Protein AF-A0A9E0Q804-F1 (afdb_monomer_lite)

pLDDT: mean 81.83, std 7.7, range [55.62, 91.19]

Secondary structure (DSSP, 8-state):
-HHHHHTS-HHHHHT-HHHHHHHHHTTT-SEEEEE-TTT-----THHHH-TTS-EEE-TTS-EEE-TT-----HHHHH-TT--EEEEETTEESHHHHHHHHHHHHHHHHHHHHHTT-

Sequence (117 aa):
LISMRRGIMAHCTVWCPVGTVVNYLKYISPFRFDVKRSECTSCMKCIPACNYAAMNRDSQGKLVIGNGCTYCGDCLTACPHNALEYRFFGMRGDSIERLWIAVTIILHTLFLAIARV

Radius of gyration: 15.73 Å; chains: 1; bounding box: 39×32×38 Å

Structure (mmCIF, N/CA/C/O backbone):
data_AF-A0A9E0Q804-F1
#
_entry.id   AF-A0A9E0Q804-F1
#
loop_
_atom_site.group_PDB
_atom_site.id
_ato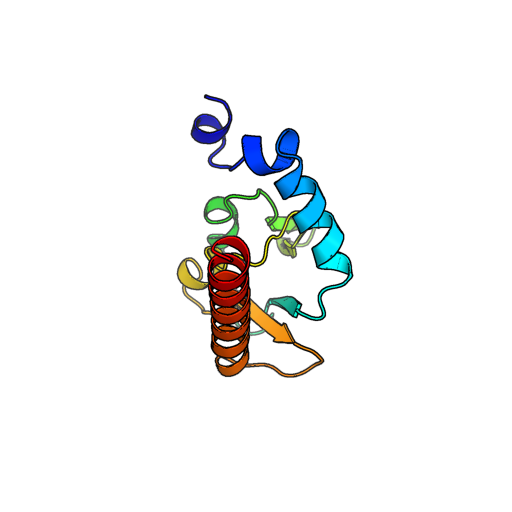m_site.type_symbol
_atom_site.label_atom_id
_atom_site.label_alt_id
_atom_site.label_comp_id
_atom_site.label_asym_id
_atom_site.label_entity_id
_atom_site.label_seq_id
_atom_site.pdbx_PDB_ins_code
_atom_site.Cartn_x
_atom_site.Cartn_y
_atom_site.Cartn_z
_atom_site.occupancy
_atom_site.B_iso_or_equiv
_atom_site.auth_seq_id
_atom_site.auth_comp_id
_atom_site.auth_asym_id
_atom_site.auth_atom_id
_atom_site.pdbx_PDB_model_num
ATOM 1 N N . LEU A 1 1 ? 20.774 2.291 8.953 1.00 63.84 1 LEU A N 1
ATOM 2 C CA . LEU A 1 1 ? 20.334 2.867 10.253 1.00 63.84 1 LEU A CA 1
ATOM 3 C C . LEU A 1 1 ? 18.987 3.602 10.181 1.00 63.84 1 LEU A C 1
ATOM 5 O O . LEU A 1 1 ? 18.138 3.339 11.021 1.00 63.84 1 LEU A O 1
ATOM 9 N N . ILE A 1 2 ? 18.748 4.474 9.191 1.00 73.75 2 ILE A N 1
ATOM 10 C CA . ILE A 1 2 ? 17.485 5.239 9.065 1.00 73.75 2 ILE A CA 1
ATOM 11 C C . ILE A 1 2 ? 16.240 4.364 8.835 1.00 73.75 2 ILE A C 1
ATOM 13 O O . ILE A 1 2 ? 15.200 4.643 9.422 1.00 73.75 2 ILE A O 1
ATOM 17 N N . SER A 1 3 ? 16.355 3.292 8.044 1.00 74.06 3 SER A N 1
ATOM 18 C CA . SER A 1 3 ? 15.235 2.375 7.778 1.00 74.06 3 SER A CA 1
ATOM 19 C C . SER A 1 3 ? 14.744 1.661 9.049 1.00 74.06 3 SER A C 1
ATOM 21 O O . SER A 1 3 ? 13.564 1.741 9.372 1.00 74.06 3 SER A O 1
ATOM 23 N N . MET A 1 4 ? 15.657 1.080 9.839 1.00 67.19 4 MET A N 1
ATOM 24 C CA . MET A 1 4 ? 15.310 0.403 11.099 1.00 67.19 4 MET A CA 1
ATOM 25 C C . MET A 1 4 ? 14.777 1.356 12.177 1.00 67.19 4 MET A C 1
ATOM 27 O O . MET A 1 4 ? 13.848 1.000 12.887 1.00 67.19 4 MET A O 1
ATOM 31 N N . ARG A 1 5 ? 15.308 2.585 12.286 1.00 77.38 5 ARG A N 1
ATOM 32 C CA . ARG A 1 5 ? 14.808 3.563 13.275 1.00 77.38 5 ARG A CA 1
ATOM 33 C C . ARG A 1 5 ? 13.386 4.041 12.997 1.00 77.38 5 ARG A C 1
ATOM 35 O O . ARG A 1 5 ? 12.694 4.415 13.933 1.00 77.38 5 ARG A O 1
ATOM 42 N N . ARG A 1 6 ? 12.986 4.114 11.725 1.00 75.12 6 ARG A N 1
ATOM 43 C CA . ARG A 1 6 ? 11.672 4.636 11.325 1.00 75.12 6 ARG A CA 1
ATOM 44 C C . ARG A 1 6 ? 10.664 3.543 10.968 1.00 75.12 6 ARG A C 1
ATOM 46 O O . ARG A 1 6 ? 9.529 3.887 10.679 1.00 75.12 6 ARG A O 1
ATOM 53 N N . GLY A 1 7 ? 11.064 2.267 10.975 1.00 77.62 7 GLY A N 1
ATOM 54 C CA . GLY A 1 7 ? 10.190 1.149 10.596 1.00 77.62 7 GLY A CA 1
ATOM 55 C 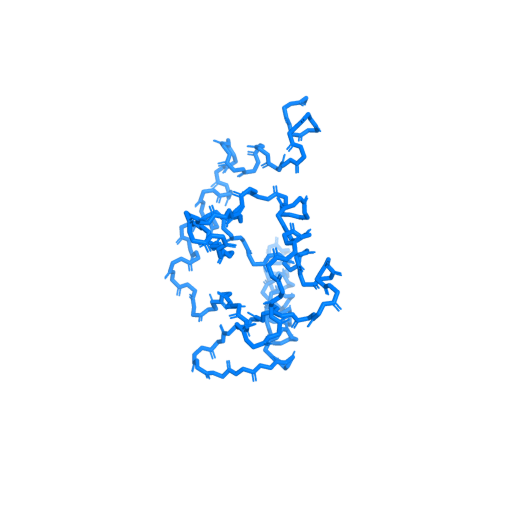C . GLY A 1 7 ? 9.731 1.197 9.136 1.00 77.62 7 GLY A C 1
ATOM 56 O O . GLY A 1 7 ? 8.665 0.691 8.814 1.00 77.62 7 GLY A O 1
ATOM 57 N N . ILE A 1 8 ? 10.502 1.852 8.260 1.00 81.88 8 ILE A N 1
ATOM 58 C CA . ILE A 1 8 ? 10.141 2.061 6.850 1.00 81.88 8 ILE A CA 1
ATOM 59 C C . ILE A 1 8 ? 11.323 1.749 5.939 1.00 81.88 8 ILE A C 1
ATOM 61 O O . ILE A 1 8 ? 12.486 1.938 6.309 1.00 81.88 8 ILE A O 1
ATOM 65 N N . MET A 1 9 ? 11.049 1.346 4.705 1.00 82.75 9 MET A N 1
ATOM 66 C CA . MET A 1 9 ? 12.024 1.074 3.648 1.00 82.75 9 MET A CA 1
ATOM 67 C C . MET A 1 9 ? 12.560 2.375 3.028 1.00 82.75 9 MET A C 1
ATOM 69 O O . MET A 1 9 ? 12.514 2.584 1.818 1.00 82.75 9 MET A O 1
ATOM 73 N N . ALA A 1 10 ? 13.109 3.257 3.869 1.00 80.00 10 ALA A N 1
ATOM 74 C CA . ALA A 1 10 ? 13.576 4.590 3.488 1.00 80.00 10 ALA A CA 1
ATOM 75 C C . ALA A 1 10 ? 14.599 4.583 2.338 1.00 80.00 10 ALA A C 1
ATOM 77 O O . ALA A 1 10 ? 14.616 5.495 1.523 1.00 80.00 10 ALA A O 1
ATOM 78 N N . HIS A 1 11 ? 15.448 3.557 2.244 1.00 81.50 11 HIS A N 1
ATOM 79 C CA . HIS A 1 11 ? 16.407 3.431 1.143 1.00 81.50 11 HIS A CA 1
ATOM 80 C C . HIS A 1 11 ? 15.702 3.214 -0.206 1.00 81.50 11 HIS A C 1
ATOM 82 O O . HIS A 1 11 ? 16.045 3.850 -1.201 1.00 81.50 11 HIS A O 1
ATOM 88 N N . CYS A 1 12 ? 14.674 2.362 -0.220 1.00 74.88 12 CYS A N 1
ATOM 89 C CA . CYS A 1 12 ? 13.872 2.070 -1.403 1.00 74.8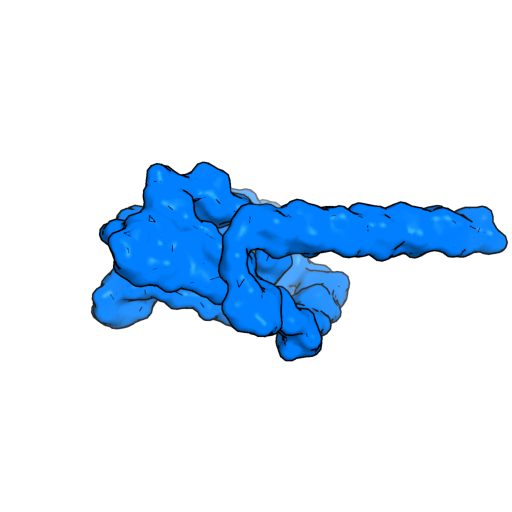8 12 CYS A CA 1
ATOM 90 C C . CYS A 1 12 ? 13.037 3.276 -1.841 1.00 74.88 12 CYS A C 1
ATOM 92 O O . CYS A 1 12 ? 12.837 3.462 -3.033 1.00 74.88 12 CYS A O 1
ATOM 94 N N . THR A 1 13 ? 12.570 4.100 -0.900 1.00 73.94 13 THR A N 1
ATOM 95 C CA . THR A 1 13 ? 11.729 5.265 -1.211 1.00 73.94 13 THR A CA 1
ATOM 96 C C . THR A 1 13 ? 12.514 6.543 -1.505 1.00 73.94 13 THR A C 1
ATOM 98 O O . THR A 1 13 ? 11.983 7.409 -2.187 1.00 73.94 13 THR A O 1
ATOM 101 N N . VAL A 1 14 ? 13.733 6.699 -0.973 1.00 76.94 14 VAL A N 1
ATOM 102 C CA . VAL A 1 14 ? 14.496 7.963 -1.062 1.00 76.94 14 VAL A CA 1
ATOM 103 C C . VAL A 1 14 ? 15.653 7.895 -2.057 1.00 76.94 14 VAL A C 1
ATOM 105 O O . VAL A 1 14 ? 15.930 8.889 -2.716 1.00 76.94 14 VAL A O 1
ATOM 108 N N . TRP A 1 15 ? 16.346 6.758 -2.162 1.00 79.50 15 TRP A N 1
ATOM 109 C CA . TRP A 1 15 ? 17.613 6.683 -2.906 1.00 79.50 15 TRP A CA 1
ATOM 110 C C . TRP A 1 15 ? 17.583 5.698 -4.076 1.00 79.50 15 TRP A C 1
ATOM 112 O O . TRP A 1 15 ? 18.313 5.859 -5.049 1.00 79.50 15 TRP A O 1
ATOM 122 N N . CYS A 1 16 ? 16.757 4.653 -4.001 1.00 79.94 16 CYS A N 1
ATOM 123 C CA . CYS A 1 16 ? 16.770 3.601 -5.006 1.00 79.94 16 CYS A CA 1
ATOM 124 C C . CYS A 1 16 ? 16.120 4.067 -6.326 1.00 79.94 16 CYS A C 1
ATOM 126 O O . CYS A 1 16 ? 14.915 4.332 -6.338 1.00 79.94 16 CYS A O 1
ATOM 128 N N . PRO A 1 17 ? 16.852 4.077 -7.458 1.00 79.25 17 PRO A N 1
ATOM 129 C CA . PRO A 1 17 ? 16.283 4.463 -8.751 1.00 79.25 17 PRO A CA 1
ATOM 130 C C . PRO A 1 17 ? 15.151 3.520 -9.183 1.00 79.25 17 PRO A C 1
ATOM 132 O O . PRO A 1 17 ? 14.157 3.969 -9.749 1.00 79.25 17 PRO A O 1
ATOM 135 N N . VAL A 1 18 ? 15.242 2.230 -8.832 1.00 79.81 18 VAL A N 1
ATOM 136 C CA . VAL A 1 18 ? 14.174 1.244 -9.072 1.00 79.81 18 VAL A CA 1
ATOM 137 C C . VAL A 1 18 ? 12.905 1.603 -8.296 1.00 79.81 18 VAL A C 1
ATOM 139 O O . VAL A 1 18 ? 11.807 1.489 -8.832 1.00 79.81 18 VAL A O 1
ATOM 142 N N . GLY A 1 19 ? 13.032 2.097 -7.061 1.00 72.38 19 GLY A N 1
ATOM 143 C CA . GLY A 1 19 ? 11.889 2.532 -6.257 1.00 72.38 19 GLY A CA 1
ATOM 144 C C . GLY A 1 19 ? 11.141 3.710 -6.882 1.00 72.38 19 GLY A C 1
ATOM 145 O O . GLY A 1 19 ? 9.910 3.704 -6.919 1.00 72.38 19 GLY A O 1
ATOM 146 N N . THR A 1 20 ? 11.871 4.672 -7.450 1.00 76.31 20 THR A N 1
ATOM 147 C CA . THR A 1 20 ? 11.292 5.798 -8.200 1.00 76.31 20 THR A CA 1
ATOM 148 C C . THR A 1 20 ? 10.560 5.321 -9.451 1.00 76.31 20 THR A C 1
ATOM 150 O O . THR A 1 20 ? 9.424 5.733 -9.691 1.00 76.31 20 THR A O 1
ATOM 153 N N . VAL A 1 21 ? 11.169 4.411 -10.218 1.00 80.88 21 VAL A N 1
ATOM 154 C CA . VAL A 1 21 ? 10.555 3.832 -11.423 1.00 80.88 21 VAL A CA 1
ATOM 155 C C . VAL A 1 21 ? 9.266 3.088 -11.076 1.00 80.88 21 VAL A C 1
ATOM 157 O O . VAL A 1 21 ? 8.237 3.335 -11.696 1.00 80.88 21 VAL A O 1
ATOM 160 N N . VAL A 1 22 ? 9.275 2.236 -10.048 1.00 74.31 22 VAL A N 1
ATOM 161 C CA . VAL A 1 22 ? 8.078 1.496 -9.611 1.00 74.31 22 VAL A CA 1
ATOM 162 C C . VAL A 1 22 ? 6.982 2.444 -9.116 1.00 74.31 22 VAL A C 1
ATOM 164 O O . VAL A 1 22 ? 5.813 2.251 -9.448 1.00 74.31 22 VAL A O 1
ATOM 167 N N . ASN A 1 23 ? 7.335 3.497 -8.370 1.00 71.88 23 ASN A N 1
ATOM 168 C CA . ASN A 1 23 ? 6.371 4.501 -7.914 1.00 71.88 23 ASN A CA 1
ATOM 169 C C . ASN A 1 23 ? 5.710 5.229 -9.099 1.00 71.88 23 ASN A C 1
ATOM 171 O O . ASN A 1 23 ? 4.496 5.423 -9.107 1.00 71.88 23 ASN A O 1
ATOM 175 N N . TYR A 1 24 ? 6.490 5.553 -10.132 1.00 77.31 24 TYR A N 1
ATOM 176 C CA . TYR A 1 24 ? 5.989 6.200 -11.341 1.00 77.31 24 TYR A CA 1
ATOM 177 C C . TYR A 1 24 ? 5.119 5.267 -12.201 1.00 77.31 24 TYR A C 1
ATOM 179 O O . TYR A 1 24 ? 3.995 5.619 -12.563 1.00 77.31 24 TYR A O 1
ATOM 187 N N . LEU A 1 25 ? 5.581 4.041 -12.468 1.00 76.69 25 LEU A N 1
ATOM 188 C CA . LEU A 1 25 ? 4.838 3.044 -13.253 1.00 76.69 25 LEU A CA 1
ATOM 189 C C . LEU A 1 25 ? 3.500 2.662 -12.606 1.00 76.69 25 LEU A C 1
ATOM 191 O O . LEU A 1 25 ? 2.562 2.265 -13.298 1.00 76.69 25 LEU A O 1
ATOM 195 N N . LYS A 1 26 ? 3.358 2.847 -11.290 1.00 69.44 26 LYS A N 1
ATOM 196 C CA . LYS A 1 26 ? 2.096 2.623 -10.579 1.00 69.44 26 LYS A CA 1
ATOM 197 C C . LYS A 1 26 ? 0.945 3.488 -11.102 1.00 69.44 26 LYS A C 1
ATOM 199 O O . LYS A 1 26 ? -0.199 3.052 -11.020 1.00 69.44 26 LYS A O 1
ATOM 204 N N . TYR A 1 27 ? 1.213 4.699 -11.601 1.00 70.69 27 TYR A N 1
ATOM 205 C CA . TYR A 1 27 ? 0.156 5.578 -12.117 1.00 70.69 27 TYR A CA 1
ATOM 206 C C . TYR A 1 27 ? -0.450 5.041 -13.416 1.00 70.69 27 TYR A C 1
ATOM 208 O O . TYR A 1 27 ? -1.602 5.342 -13.721 1.00 70.69 27 TYR A O 1
ATOM 216 N N . ILE A 1 28 ? 0.311 4.214 -14.134 1.00 78.75 28 ILE A N 1
ATOM 217 C CA . ILE A 1 28 ? -0.104 3.517 -15.352 1.00 78.75 28 ILE A CA 1
ATOM 218 C C . ILE A 1 28 ? -0.831 2.208 -14.997 1.00 78.75 28 ILE A C 1
ATOM 220 O O . ILE A 1 28 ? -1.632 1.705 -15.782 1.00 78.75 28 ILE A O 1
ATOM 224 N N . SER A 1 29 ? -0.595 1.661 -13.798 1.00 70.62 29 SER A N 1
ATOM 225 C CA . SER A 1 29 ? -1.215 0.410 -13.371 1.00 70.62 29 SER A CA 1
ATOM 226 C C . SER A 1 29 ? -2.730 0.567 -13.145 1.00 70.62 29 SER A C 1
ATOM 228 O O . SER A 1 29 ? -3.164 1.443 -12.388 1.00 70.62 29 SER A O 1
ATOM 230 N N . PRO A 1 30 ? -3.558 -0.314 -13.736 1.00 72.94 30 PRO A N 1
ATOM 231 C CA . PRO A 1 30 ? -5.004 -0.363 -13.499 1.00 72.94 30 PRO A CA 1
ATOM 232 C C . PRO A 1 30 ? -5.377 -0.915 -12.111 1.00 72.94 30 PRO A C 1
ATOM 234 O O . PRO A 1 30 ? -6.548 -0.867 -11.727 1.00 72.94 30 PRO A O 1
ATOM 237 N N . PHE A 1 31 ? -4.406 -1.444 -11.359 1.00 76.19 31 PHE A N 1
ATOM 238 C CA . PHE A 1 31 ? -4.610 -1.935 -10.001 1.00 76.19 31 PHE A CA 1
ATOM 239 C C . PHE A 1 31 ? -4.638 -0.765 -9.014 1.00 76.19 31 PHE A C 1
ATOM 241 O O . PHE A 1 31 ? -3.729 0.065 -8.961 1.00 76.19 31 PHE A O 1
ATOM 248 N N . ARG A 1 32 ? -5.711 -0.697 -8.228 1.00 80.38 32 ARG A N 1
ATOM 249 C CA . ARG A 1 32 ? -5.942 0.305 -7.187 1.00 80.38 32 ARG A CA 1
ATOM 250 C C . ARG A 1 32 ? -6.144 -0.393 -5.851 1.00 80.38 32 ARG A C 1
ATOM 252 O O . ARG A 1 32 ? -6.652 -1.507 -5.792 1.00 80.38 32 ARG A O 1
ATOM 259 N N . PHE A 1 33 ? -5.753 0.283 -4.781 1.00 85.88 33 PHE A N 1
ATOM 260 C CA . PHE A 1 33 ? -6.003 -0.169 -3.417 1.00 85.88 33 PHE A CA 1
ATOM 261 C C . PHE A 1 33 ? -7.190 0.610 -2.867 1.00 85.88 33 PHE A C 1
ATOM 263 O O . PHE A 1 33 ? -7.209 1.837 -2.989 1.00 85.88 33 PHE A O 1
ATOM 270 N N . ASP A 1 34 ? -8.171 -0.082 -2.299 1.00 86.19 34 ASP A N 1
ATOM 271 C CA . ASP A 1 34 ? -9.378 0.544 -1.768 1.00 86.19 34 ASP A CA 1
ATOM 272 C C . ASP A 1 34 ? -9.686 0.072 -0.343 1.00 86.19 34 ASP A C 1
ATOM 274 O O . ASP A 1 34 ? -9.264 -1.001 0.092 1.00 86.19 34 ASP A O 1
ATOM 278 N N . VAL A 1 35 ? -10.411 0.912 0.396 1.00 88.81 35 VAL A N 1
ATOM 279 C CA . VAL A 1 35 ? -10.812 0.655 1.782 1.00 88.81 35 VAL A CA 1
ATOM 280 C C . VAL A 1 35 ? -12.326 0.497 1.833 1.00 88.81 35 VAL A C 1
ATOM 282 O O . VAL A 1 35 ? -13.077 1.449 1.589 1.00 88.81 35 VAL A O 1
ATOM 285 N N . LYS A 1 36 ? -12.797 -0.686 2.226 1.00 88.44 36 LYS A N 1
ATOM 286 C CA . LYS A 1 36 ? -14.215 -0.948 2.469 1.00 88.44 36 LYS A CA 1
ATOM 287 C C . LYS A 1 36 ? -14.669 -0.211 3.726 1.00 88.44 36 LYS A C 1
ATOM 289 O O . LYS A 1 36 ? -14.451 -0.648 4.855 1.00 88.44 36 LYS A O 1
ATOM 294 N N . ARG A 1 37 ? -15.330 0.933 3.535 1.00 85.44 37 ARG A N 1
ATOM 295 C CA . ARG A 1 37 ? -15.812 1.785 4.639 1.00 85.44 37 ARG A CA 1
ATOM 296 C C . ARG A 1 37 ? -16.833 1.100 5.552 1.00 85.44 37 ARG A C 1
ATOM 298 O O . ARG A 1 37 ? -16.951 1.511 6.696 1.00 85.44 37 ARG A O 1
ATOM 305 N N . SER A 1 38 ? -17.544 0.085 5.064 1.00 86.44 38 SER A N 1
ATOM 306 C CA . SER A 1 38 ? -18.495 -0.712 5.850 1.00 86.44 38 SER A CA 1
ATOM 307 C C . SER A 1 38 ? -17.819 -1.586 6.907 1.00 86.44 38 SER A C 1
ATOM 309 O O . SER A 1 38 ? -18.391 -1.810 7.965 1.00 86.44 38 SER A O 1
ATOM 311 N N . GLU A 1 39 ? -16.608 -2.070 6.627 1.00 87.19 39 GLU A N 1
ATOM 312 C CA . GLU A 1 39 ? -15.875 -3.019 7.479 1.00 87.19 39 GLU A CA 1
ATOM 313 C C . GLU A 1 39 ? -14.745 -2.328 8.268 1.00 87.19 39 GLU A C 1
ATOM 315 O O . GLU A 1 39 ? -14.243 -2.843 9.266 1.00 87.19 39 GLU A O 1
ATOM 320 N N . CYS A 1 40 ? -14.332 -1.130 7.841 1.00 89.00 40 CYS A N 1
ATOM 321 C CA . CYS A 1 40 ? -13.242 -0.389 8.464 1.00 89.00 40 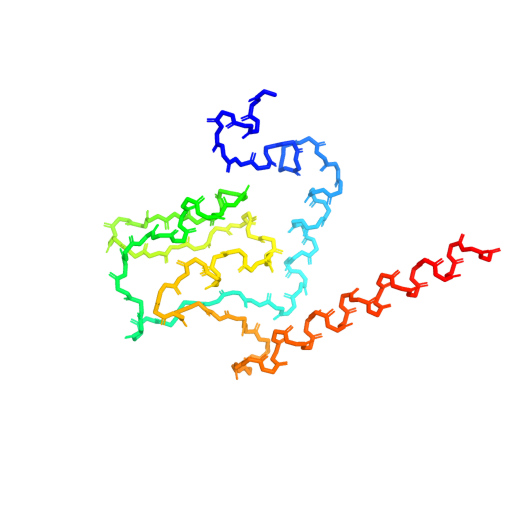CYS A CA 1
ATOM 322 C C . CYS A 1 40 ? -13.682 0.325 9.752 1.00 89.00 40 CYS A C 1
ATOM 324 O O . CYS A 1 40 ? -14.424 1.304 9.724 1.00 89.00 40 CYS A O 1
ATOM 326 N N . THR A 1 41 ? -13.107 -0.085 10.882 1.00 89.25 41 THR A N 1
ATOM 327 C CA . THR A 1 41 ? -13.332 0.519 12.208 1.00 89.25 41 THR A CA 1
ATOM 328 C C . THR A 1 41 ? -12.386 1.682 12.537 1.00 89.25 41 THR A C 1
ATOM 330 O O . THR A 1 41 ? -12.367 2.171 13.662 1.00 89.25 41 THR A O 1
ATOM 333 N N . SER A 1 42 ? -11.561 2.140 11.586 1.00 88.19 42 SER A N 1
ATOM 334 C CA . SER A 1 42 ? -10.549 3.196 11.802 1.00 88.19 42 SER A CA 1
ATOM 335 C C . SER A 1 42 ? -9.567 2.920 12.961 1.00 88.19 42 SER A C 1
ATOM 337 O O . SER A 1 42 ? -9.037 3.850 13.576 1.00 88.19 42 SER A O 1
ATOM 339 N N . CYS A 1 43 ? -9.274 1.640 13.236 1.00 89.38 43 CYS A N 1
ATOM 340 C CA . CYS A 1 43 ? -8.353 1.203 14.295 1.00 89.38 43 CYS A CA 1
ATOM 341 C C . CYS A 1 43 ? -6.863 1.493 14.014 1.00 89.38 43 CYS A C 1
ATOM 343 O O . CYS A 1 43 ? -6.037 1.386 14.913 1.00 89.38 43 CYS A O 1
ATOM 345 N N . MET A 1 44 ? -6.512 1.848 12.771 1.00 90.31 44 MET A N 1
ATOM 346 C CA . MET A 1 44 ? -5.168 2.247 12.317 1.00 90.31 44 MET A CA 1
ATOM 347 C C . MET A 1 44 ? -4.028 1.244 12.517 1.00 90.31 44 MET A C 1
ATOM 349 O O . MET A 1 44 ? -2.866 1.609 12.356 1.00 90.31 44 MET A O 1
ATOM 353 N N . LYS A 1 45 ? -4.328 -0.036 12.756 1.00 90.62 45 LYS A N 1
ATOM 354 C CA . LYS A 1 45 ? -3.308 -1.100 12.795 1.00 90.62 45 LYS A CA 1
ATOM 355 C C . LYS A 1 45 ? -2.545 -1.268 11.473 1.00 90.62 45 LYS A C 1
ATOM 357 O O . LYS A 1 45 ? -1.406 -1.717 11.478 1.00 90.62 45 LYS A O 1
ATOM 362 N N . CYS A 1 46 ? -3.138 -0.862 10.351 1.00 90.75 46 CYS A N 1
ATOM 363 C CA . CYS A 1 46 ? -2.495 -0.900 9.038 1.00 90.75 46 CYS A CA 1
ATOM 364 C C . CYS A 1 46 ? -1.395 0.161 8.844 1.00 90.75 46 CYS A C 1
ATOM 366 O O . CYS A 1 46 ? -0.506 -0.053 8.024 1.00 90.75 46 CYS A O 1
ATOM 368 N N . ILE A 1 47 ? -1.413 1.274 9.593 1.00 90.12 47 ILE A N 1
ATOM 369 C CA . ILE A 1 47 ? -0.403 2.339 9.476 1.00 90.12 47 ILE A CA 1
ATOM 370 C C . ILE A 1 47 ? 0.999 1.826 9.849 1.00 90.12 47 ILE A C 1
ATOM 372 O O . ILE A 1 47 ? 1.887 1.918 9.002 1.00 90.12 47 ILE A O 1
ATOM 376 N N . PRO A 1 48 ? 1.233 1.252 11.049 1.00 89.12 48 PRO A N 1
ATOM 377 C CA . PRO A 1 48 ? 2.557 0.752 11.420 1.00 89.12 48 PRO A CA 1
ATOM 378 C C . PRO A 1 48 ? 2.984 -0.485 10.620 1.00 89.12 48 PRO A C 1
ATOM 380 O O . PRO A 1 48 ? 4.174 -0.751 10.518 1.00 89.12 48 PRO A O 1
ATOM 383 N N . ALA A 1 49 ? 2.040 -1.223 10.027 1.00 89.44 49 ALA A N 1
ATOM 384 C CA . ALA A 1 49 ? 2.351 -2.329 9.120 1.00 89.44 49 ALA A CA 1
ATOM 385 C C . ALA A 1 49 ? 2.859 -1.849 7.746 1.00 89.44 49 ALA A C 1
ATOM 387 O O . ALA A 1 49 ? 3.423 -2.627 6.979 1.00 89.44 49 ALA A O 1
ATOM 388 N N . CYS A 1 50 ? 2.655 -0.574 7.399 1.00 89.56 50 CYS A N 1
ATOM 389 C CA . CYS A 1 50 ? 3.056 -0.043 6.107 1.00 89.56 50 CYS A CA 1
ATOM 390 C C . CYS A 1 50 ? 4.549 0.308 6.084 1.00 89.56 50 CYS A C 1
ATOM 392 O O . CYS A 1 50 ? 4.959 1.415 6.435 1.00 89.56 50 CYS A O 1
ATOM 394 N N . ASN A 1 51 ? 5.346 -0.595 5.518 1.00 87.00 51 ASN A N 1
ATOM 395 C CA . ASN A 1 51 ? 6.784 -0.411 5.312 1.00 87.00 51 ASN A CA 1
ATOM 396 C C . ASN A 1 51 ? 7.159 0.782 4.407 1.00 87.00 51 ASN A C 1
ATOM 398 O O . ASN A 1 51 ? 8.321 1.175 4.349 1.00 87.00 51 ASN A O 1
ATOM 402 N N . TYR A 1 52 ? 6.201 1.379 3.695 1.00 86.19 52 TYR A N 1
ATOM 403 C CA . TYR A 1 52 ? 6.439 2.469 2.739 1.00 86.19 52 TYR A CA 1
ATOM 404 C C . TYR A 1 52 ? 5.916 3.831 3.213 1.00 86.19 52 TYR A C 1
ATOM 406 O O . TYR A 1 52 ? 5.899 4.773 2.423 1.00 86.19 52 TYR A O 1
ATOM 414 N N . ALA A 1 53 ? 5.466 3.948 4.472 1.00 86.12 53 ALA A N 1
ATOM 415 C CA . ALA A 1 53 ? 4.851 5.170 5.015 1.00 86.12 53 ALA A CA 1
ATOM 416 C C . ALA A 1 53 ? 3.732 5.743 4.121 1.00 86.12 53 ALA A C 1
ATOM 418 O O . ALA A 1 53 ? 3.528 6.953 4.031 1.00 86.12 53 ALA A O 1
ATOM 419 N N . ALA A 1 54 ? 3.018 4.866 3.417 1.00 88.12 54 ALA A N 1
ATOM 420 C CA . ALA A 1 54 ? 2.023 5.260 2.433 1.00 88.12 54 ALA A CA 1
ATOM 421 C C . ALA A 1 54 ? 0.632 5.463 3.037 1.00 88.12 54 ALA A C 1
ATOM 423 O O . ALA A 1 54 ? -0.274 5.862 2.318 1.00 88.12 54 ALA A O 1
ATOM 424 N N . MET A 1 55 ? 0.427 5.159 4.316 1.00 89.38 55 MET A N 1
ATOM 425 C CA . MET A 1 55 ? -0.874 5.253 4.974 1.00 89.38 55 MET A CA 1
ATOM 426 C C . MET A 1 55 ? -0.853 6.345 6.029 1.00 89.38 55 MET A C 1
ATOM 428 O O . MET A 1 55 ? 0.043 6.369 6.866 1.00 89.38 55 MET A O 1
ATOM 432 N N . ASN A 1 56 ? -1.857 7.216 6.002 1.00 89.31 56 ASN A N 1
ATOM 433 C CA . ASN A 1 56 ? -2.025 8.294 6.969 1.00 89.31 56 ASN A CA 1
ATOM 434 C C . ASN A 1 56 ? -3.485 8.418 7.407 1.00 89.31 56 ASN A C 1
ATOM 436 O O . ASN A 1 56 ? -4.399 7.884 6.778 1.00 89.31 56 ASN A O 1
ATOM 440 N N . ARG A 1 57 ? -3.693 9.137 8.509 1.00 90.38 57 ARG A N 1
ATOM 441 C CA . ARG A 1 57 ? -5.013 9.519 9.005 1.00 90.38 57 ARG A CA 1
ATOM 442 C C . ARG A 1 57 ? -5.316 10.948 8.549 1.00 90.38 57 ARG A C 1
ATOM 444 O O . ARG A 1 57 ? -4.495 11.835 8.754 1.00 90.38 57 ARG A O 1
ATOM 451 N N . ASP A 1 58 ? -6.482 11.160 7.951 1.00 88.94 58 ASP A N 1
ATOM 452 C CA . ASP A 1 58 ? -6.990 12.501 7.638 1.00 88.94 58 ASP A CA 1
ATOM 453 C C . ASP A 1 58 ? -7.560 13.191 8.893 1.00 88.94 58 ASP A C 1
ATOM 455 O O . ASP A 1 58 ? -7.858 12.544 9.897 1.00 88.94 58 ASP A O 1
ATOM 459 N N . SER A 1 59 ? -7.763 14.503 8.818 1.00 85.62 59 SER A N 1
ATOM 460 C CA . SER A 1 59 ? -8.446 15.363 9.793 1.00 85.62 59 SER A CA 1
ATOM 461 C C . SER A 1 59 ? -9.775 14.796 10.311 1.00 85.62 59 SER A C 1
ATOM 463 O O . SER A 1 59 ? -10.105 14.962 11.481 1.00 85.62 59 SER A O 1
ATOM 465 N N . GLN A 1 60 ? -10.512 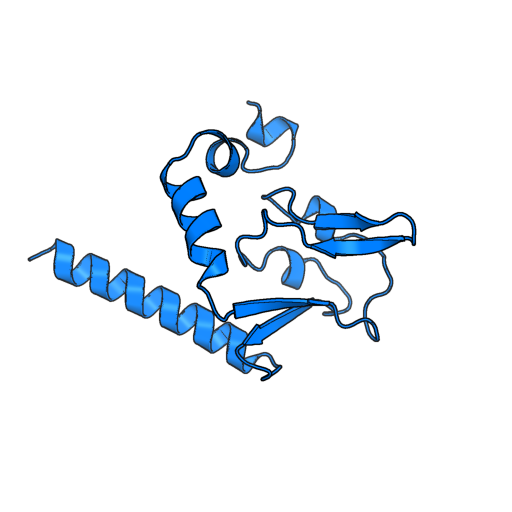14.056 9.476 1.00 83.94 60 GLN A N 1
ATOM 466 C CA . GLN A 1 60 ? -11.768 13.389 9.846 1.00 83.94 60 GLN A CA 1
ATOM 467 C C . GLN A 1 60 ? -11.575 12.014 10.511 1.00 83.94 60 GLN A C 1
ATOM 469 O O . GLN A 1 60 ? -12.531 11.259 10.676 1.00 83.94 60 GLN A O 1
ATOM 474 N N . GLY A 1 61 ? -10.338 11.625 10.818 1.00 82.81 61 GLY A N 1
ATOM 475 C CA . GLY A 1 61 ? -10.015 10.335 11.419 1.00 82.81 61 GLY A CA 1
ATOM 476 C C . GLY A 1 61 ? -10.053 9.143 10.458 1.00 82.81 61 GLY A C 1
ATOM 477 O O . GLY A 1 61 ? -9.839 8.020 10.911 1.00 82.81 61 GLY A O 1
ATOM 478 N N . LYS A 1 62 ? -10.279 9.369 9.159 1.00 85.69 62 LYS A N 1
ATOM 479 C CA . LYS A 1 62 ? -10.354 8.329 8.121 1.00 85.69 62 LYS A CA 1
ATOM 480 C C . LYS A 1 62 ? -8.966 7.906 7.647 1.00 85.69 62 LYS A C 1
ATOM 482 O O . LYS A 1 62 ? -8.041 8.716 7.609 1.00 85.69 62 LYS A O 1
ATOM 487 N N . LEU A 1 63 ? -8.839 6.637 7.262 1.00 89.00 63 LEU A N 1
ATOM 488 C CA . LEU A 1 63 ? -7.629 6.108 6.639 1.00 89.00 63 LEU A CA 1
ATOM 489 C C . LEU A 1 63 ? -7.515 6.639 5.204 1.00 89.00 63 LEU A C 1
ATOM 491 O O . LEU A 1 63 ? -8.446 6.490 4.412 1.00 89.00 63 LEU A O 1
ATOM 495 N N . VAL A 1 64 ? -6.366 7.220 4.876 1.00 88.44 64 VAL A N 1
ATOM 496 C CA . VAL A 1 64 ? -6.023 7.706 3.540 1.00 88.44 64 VAL A CA 1
ATOM 497 C C . VAL A 1 64 ? -4.759 7.007 3.064 1.00 88.44 64 VAL A C 1
ATOM 499 O O . VAL A 1 64 ? -3.775 6.882 3.795 1.00 88.44 64 VAL A O 1
ATOM 502 N N . ILE A 1 65 ? -4.797 6.553 1.814 1.00 87.88 65 ILE A N 1
ATOM 503 C CA . ILE A 1 65 ? -3.670 5.917 1.139 1.00 87.88 65 ILE A CA 1
ATOM 504 C C . ILE A 1 65 ? -3.012 6.973 0.257 1.00 87.88 65 ILE A C 1
ATOM 506 O O . ILE A 1 65 ? -3.620 7.501 -0.671 1.00 87.88 65 ILE A O 1
ATOM 510 N N . GLY A 1 66 ? -1.769 7.297 0.572 1.00 84.19 66 GLY A N 1
ATOM 511 C CA . GLY A 1 66 ? -0.945 8.228 -0.170 1.00 84.19 66 GLY A CA 1
ATOM 512 C C . GLY A 1 66 ? -0.266 7.609 -1.391 1.00 84.19 66 GLY A C 1
ATOM 513 O O . GLY A 1 66 ? -0.280 6.401 -1.661 1.00 84.19 66 GLY A O 1
ATOM 514 N N . ASN A 1 67 ? 0.432 8.477 -2.113 1.00 76.88 67 ASN A N 1
ATOM 515 C CA . ASN A 1 67 ? 1.089 8.149 -3.373 1.00 76.88 67 ASN A CA 1
ATOM 516 C C . ASN A 1 67 ? 2.319 7.234 -3.216 1.00 76.88 67 ASN A C 1
ATOM 518 O O . ASN A 1 67 ? 2.823 6.724 -4.209 1.00 76.88 67 ASN A O 1
ATOM 522 N N . GLY A 1 68 ? 2.757 6.927 -1.995 1.00 78.75 68 GLY A N 1
ATOM 523 C CA . GLY A 1 68 ? 3.846 5.979 -1.725 1.00 78.75 68 GLY A CA 1
ATOM 524 C C . GLY A 1 68 ? 3.455 4.495 -1.755 1.00 78.75 68 GLY A C 1
ATOM 525 O O . GLY A 1 68 ? 4.321 3.647 -1.584 1.00 78.75 68 GLY A O 1
ATOM 526 N N . CYS A 1 69 ? 2.171 4.152 -1.928 1.00 85.56 69 CYS A N 1
ATOM 527 C CA . CYS A 1 69 ? 1.728 2.754 -1.847 1.00 85.56 69 CYS A CA 1
ATOM 528 C C . CYS A 1 69 ? 2.275 1.922 -3.016 1.00 85.56 69 CYS A C 1
ATOM 530 O O . CYS A 1 69 ? 2.039 2.279 -4.172 1.00 85.56 69 CYS A O 1
ATOM 532 N N . THR A 1 70 ? 2.957 0.821 -2.694 1.00 80.75 70 THR A N 1
ATOM 533 C CA . THR A 1 70 ? 3.563 -0.145 -3.628 1.00 80.75 70 THR A CA 1
ATOM 534 C C . THR A 1 70 ? 2.711 -1.394 -3.851 1.00 80.75 70 THR A C 1
ATOM 536 O O . THR A 1 70 ? 3.153 -2.313 -4.530 1.00 80.75 70 THR A O 1
ATOM 539 N N . TYR A 1 71 ? 1.502 -1.449 -3.280 1.00 83.06 71 TYR A N 1
ATOM 540 C CA . TYR A 1 71 ? 0.599 -2.600 -3.378 1.00 83.06 71 TYR A CA 1
ATOM 541 C C . TYR A 1 71 ? 1.177 -3.912 -2.803 1.00 83.06 71 TYR A C 1
ATOM 543 O O . TYR A 1 71 ? 0.743 -4.988 -3.200 1.00 83.06 71 TYR A O 1
ATOM 551 N N . CYS A 1 72 ? 2.108 -3.834 -1.838 1.00 85.19 72 CYS A N 1
ATOM 552 C CA . CYS A 1 72 ? 2.778 -5.004 -1.244 1.00 85.19 72 CYS A CA 1
ATOM 553 C C . CYS A 1 72 ? 1.858 -5.954 -0.458 1.00 85.19 72 CYS A C 1
ATOM 555 O O . CYS A 1 72 ? 2.165 -7.132 -0.353 1.00 85.19 72 CYS A O 1
ATOM 557 N N . GLY A 1 73 ? 0.748 -5.454 0.093 1.00 86.69 73 GLY A N 1
ATOM 558 C CA . GLY A 1 73 ? -0.242 -6.282 0.788 1.00 86.69 73 GLY A CA 1
ATOM 559 C C . GLY A 1 73 ? 0.000 -6.513 2.283 1.00 86.69 73 GLY A C 1
ATOM 560 O O . GLY A 1 73 ? -0.887 -7.037 2.945 1.00 86.69 73 GLY A O 1
ATOM 561 N N . ASP A 1 74 ? 1.101 -6.026 2.869 1.00 88.88 74 ASP A N 1
ATOM 562 C CA . ASP A 1 74 ? 1.395 -6.174 4.317 1.00 88.88 74 ASP A CA 1
ATOM 563 C C . ASP A 1 74 ? 0.261 -5.667 5.230 1.00 88.88 74 ASP A C 1
ATOM 565 O O . ASP A 1 74 ? 0.034 -6.133 6.343 1.00 88.88 74 ASP A O 1
ATOM 569 N N . CYS A 1 75 ? -0.478 -4.672 4.752 1.00 90.06 75 CYS A N 1
ATOM 570 C CA . CYS A 1 75 ? -1.610 -4.095 5.461 1.00 90.06 75 CYS A CA 1
ATOM 571 C C . CYS A 1 75 ? -2.869 -4.978 5.451 1.00 90.06 75 CYS A C 1
ATOM 573 O O . CYS A 1 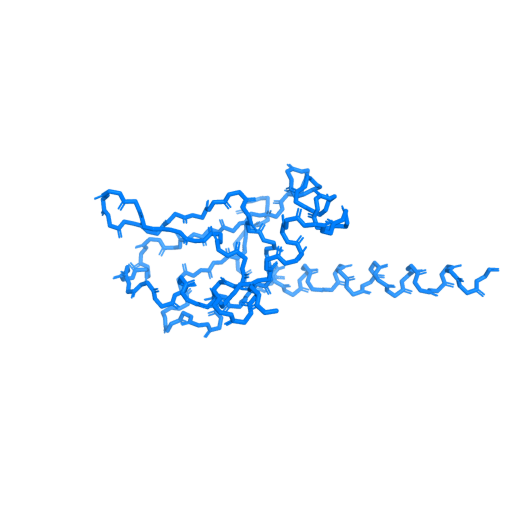75 ? -3.679 -4.841 6.368 1.00 90.06 75 CYS A O 1
ATOM 575 N N . LEU A 1 76 ? -3.035 -5.866 4.460 1.00 88.75 76 LEU A N 1
ATOM 576 C CA . LEU A 1 76 ? -4.159 -6.808 4.377 1.00 88.75 76 LEU A CA 1
ATOM 577 C C . LEU A 1 76 ? -4.079 -7.805 5.527 1.00 88.75 76 LEU A C 1
ATOM 579 O O . LEU A 1 76 ? -5.031 -7.954 6.285 1.00 88.75 76 LEU A O 1
ATOM 583 N N . THR A 1 77 ? -2.900 -8.397 5.720 1.00 87.75 77 THR A N 1
ATOM 584 C CA . THR A 1 77 ? -2.642 -9.367 6.792 1.00 87.75 77 THR A CA 1
ATOM 585 C C . THR A 1 77 ? -2.699 -8.727 8.179 1.00 87.75 77 THR A C 1
ATOM 587 O O . THR A 1 77 ? -3.136 -9.358 9.138 1.00 87.75 77 THR A O 1
ATOM 590 N N . ALA A 1 78 ? -2.318 -7.452 8.298 1.00 90.00 78 ALA A N 1
ATOM 591 C CA . ALA A 1 78 ? -2.406 -6.703 9.550 1.00 90.00 78 ALA A CA 1
ATOM 592 C C . ALA A 1 78 ? -3.837 -6.262 9.920 1.00 90.00 78 ALA A C 1
ATOM 594 O O . ALA A 1 78 ? -4.077 -5.850 11.061 1.00 90.00 78 ALA A O 1
ATOM 595 N N . CYS A 1 79 ? -4.787 -6.282 8.979 1.00 91.19 79 CYS A N 1
ATOM 596 C CA . CYS A 1 79 ? -6.148 -5.814 9.219 1.00 91.19 79 CYS A CA 1
ATOM 597 C C . CYS A 1 79 ? -7.010 -6.920 9.855 1.00 91.19 79 CYS A C 1
ATOM 599 O O . CYS A 1 79 ? -7.350 -7.887 9.179 1.00 91.19 79 CYS A O 1
ATOM 601 N N . PRO A 1 80 ? -7.476 -6.768 11.110 1.00 88.81 80 PRO A N 1
ATOM 602 C CA . PRO A 1 80 ? -8.295 -7.797 11.761 1.00 88.81 80 PRO A CA 1
ATOM 603 C C . PRO A 1 80 ? -9.715 -7.905 11.185 1.00 88.81 80 PRO A C 1
ATOM 605 O O . PRO A 1 80 ? -10.405 -8.883 11.443 1.00 88.81 80 PRO A O 1
ATOM 608 N N . HIS A 1 81 ? -10.165 -6.892 10.441 1.00 89.81 81 HIS A N 1
ATOM 609 C CA . HIS A 1 81 ? -11.512 -6.821 9.865 1.00 89.81 81 HIS A CA 1
ATOM 610 C C . HIS A 1 81 ? -11.530 -7.063 8.355 1.00 89.81 81 HIS A C 1
ATOM 612 O O . HIS A 1 81 ? -12.576 -6.903 7.745 1.00 89.81 81 HIS A O 1
ATOM 618 N N . ASN A 1 82 ? -10.379 -7.376 7.749 1.00 88.44 82 ASN A N 1
ATOM 619 C CA . ASN A 1 82 ? -10.238 -7.580 6.307 1.00 88.44 82 ASN A CA 1
ATOM 620 C C . ASN A 1 82 ? -10.857 -6.457 5.436 1.00 88.44 82 ASN A C 1
ATOM 622 O O . ASN A 1 82 ? -11.392 -6.681 4.353 1.00 88.44 82 ASN A O 1
ATOM 626 N N . ALA A 1 83 ? -10.778 -5.215 5.923 1.00 89.94 83 ALA A N 1
ATOM 627 C CA . ALA A 1 83 ? -11.445 -4.058 5.323 1.00 89.94 83 ALA A CA 1
ATOM 628 C C . ALA A 1 83 ? -10.674 -3.433 4.141 1.00 89.94 83 ALA A C 1
ATOM 630 O O . ALA A 1 83 ? -11.068 -2.381 3.633 1.00 89.94 83 ALA A O 1
ATOM 631 N N . LEU A 1 84 ? -9.547 -4.019 3.741 1.00 89.69 84 LEU A N 1
ATOM 632 C CA . LEU A 1 84 ? -8.679 -3.537 2.667 1.00 89.69 84 LEU A CA 1
ATOM 633 C C . LEU A 1 84 ? -8.804 -4.503 1.487 1.00 89.69 84 LEU A C 1
ATOM 635 O O . LEU A 1 84 ? -8.861 -5.708 1.698 1.00 89.69 84 LEU A O 1
ATOM 639 N N . GLU A 1 85 ? -8.864 -3.989 0.260 1.00 86.81 85 GLU A N 1
ATOM 640 C CA . GLU A 1 85 ? -8.991 -4.832 -0.933 1.00 86.81 85 GLU A CA 1
ATOM 641 C C . GLU A 1 85 ? -8.195 -4.290 -2.125 1.00 86.81 85 GLU A C 1
ATOM 643 O O . GLU A 1 85 ? -8.054 -3.076 -2.321 1.00 86.81 85 GLU A O 1
ATOM 648 N N . TYR A 1 86 ? -7.716 -5.211 -2.965 1.00 85.44 86 TYR A N 1
ATOM 649 C CA . TYR A 1 86 ? -7.259 -4.882 -4.309 1.00 85.44 86 TYR A CA 1
ATOM 650 C C . TYR A 1 86 ? -8.459 -4.707 -5.236 1.00 85.44 86 TYR A C 1
ATOM 652 O O . TYR A 1 86 ? -9.381 -5.522 -5.271 1.00 85.44 86 TYR A O 1
ATOM 660 N N . ARG A 1 87 ? -8.419 -3.651 -6.040 1.00 80.81 87 ARG A N 1
ATOM 661 C CA . ARG A 1 87 ? -9.416 -3.344 -7.058 1.00 80.81 87 ARG A CA 1
ATOM 662 C C . ARG A 1 87 ? -8.738 -3.306 -8.417 1.00 80.81 87 ARG A C 1
ATOM 664 O O . ARG A 1 87 ? -7.744 -2.608 -8.603 1.00 80.81 87 ARG A O 1
ATOM 671 N N . PHE A 1 88 ? -9.315 -4.002 -9.385 1.00 78.94 88 PHE A N 1
ATOM 672 C CA . PHE A 1 88 ? -8.857 -3.977 -10.769 1.00 78.94 88 PHE A CA 1
ATOM 673 C C . PHE A 1 88 ? -10.047 -3.680 -11.671 1.00 78.94 88 PHE A C 1
ATOM 675 O O . PHE A 1 88 ? -11.013 -4.437 -11.690 1.00 78.94 88 PHE A O 1
ATOM 682 N N . PHE A 1 89 ? -9.993 -2.549 -12.378 1.00 70.94 89 PHE A N 1
ATOM 683 C CA . PHE A 1 89 ? -10.973 -2.186 -13.411 1.00 70.94 89 PHE A CA 1
ATOM 684 C C . PHE A 1 89 ? -12.456 -2.308 -12.978 1.00 70.94 89 PHE A C 1
ATOM 686 O O . PHE A 1 89 ? -13.318 -2.712 -13.749 1.00 70.94 89 PHE A O 1
ATOM 693 N N . GLY A 1 90 ? -12.761 -1.990 -11.714 1.00 65.25 90 GLY A N 1
ATOM 694 C CA . GLY A 1 90 ? -14.122 -2.053 -11.163 1.00 65.25 90 GLY A CA 1
ATOM 695 C C . GLY A 1 90 ? -14.563 -3.425 -10.638 1.00 65.25 90 GLY A C 1
ATOM 696 O O . GLY A 1 90 ? -15.573 -3.495 -9.942 1.00 65.25 90 GLY A O 1
ATOM 697 N N . MET A 1 91 ? -13.792 -4.487 -10.876 1.00 66.19 91 MET A N 1
ATOM 698 C CA . MET A 1 91 ? -13.999 -5.785 -10.235 1.00 66.19 91 MET A CA 1
ATOM 699 C C . MET A 1 91 ? -13.436 -5.765 -8.805 1.00 66.19 91 MET A C 1
ATOM 701 O O . MET A 1 91 ? -12.437 -5.094 -8.523 1.00 66.19 91 MET A O 1
ATOM 705 N N . ARG A 1 92 ? -14.099 -6.493 -7.900 1.00 65.56 92 ARG A N 1
ATOM 706 C CA . ARG A 1 92 ? -13.765 -6.618 -6.472 1.00 65.56 92 ARG A CA 1
ATOM 707 C C . ARG A 1 92 ? -13.647 -8.097 -6.104 1.00 65.56 92 ARG A C 1
ATOM 709 O O . ARG A 1 92 ? -14.440 -8.893 -6.601 1.00 65.56 92 ARG A O 1
ATOM 716 N N . GLY A 1 93 ? -12.708 -8.444 -5.225 1.00 67.12 93 GLY A N 1
ATOM 717 C CA . GLY A 1 93 ? -12.637 -9.767 -4.592 1.00 67.12 93 GLY A CA 1
ATOM 718 C C . GLY A 1 93 ? -11.257 -10.428 -4.599 1.00 67.12 93 GLY A C 1
ATOM 719 O O . GLY A 1 93 ? -10.347 -10.020 -5.321 1.00 67.12 93 GLY A O 1
ATOM 720 N N . ASP A 1 94 ? -11.142 -11.503 -3.817 1.00 68.31 94 ASP A N 1
ATOM 721 C CA . ASP A 1 94 ? -9.901 -12.255 -3.564 1.00 68.31 94 ASP A CA 1
ATOM 722 C C . ASP A 1 94 ? -9.278 -12.855 -4.839 1.00 68.31 94 ASP A C 1
ATOM 724 O O . ASP A 1 94 ? -8.070 -13.083 -4.924 1.00 68.31 94 ASP A O 1
ATOM 728 N N . SER A 1 95 ? -10.088 -13.089 -5.877 1.00 72.81 95 SER A N 1
ATOM 729 C CA . SER A 1 95 ? -9.619 -13.572 -7.181 1.00 72.81 95 SER A CA 1
ATOM 730 C C . SER A 1 95 ? -8.648 -12.598 -7.863 1.00 72.81 95 SER A C 1
ATOM 732 O O . SER A 1 95 ? -7.778 -13.035 -8.615 1.00 72.81 95 SER A O 1
ATOM 734 N N . ILE A 1 96 ? -8.757 -11.293 -7.589 1.00 75.56 96 ILE A N 1
ATOM 735 C CA . ILE A 1 96 ? -7.892 -10.257 -8.177 1.00 75.56 96 ILE A CA 1
ATOM 736 C C . ILE A 1 96 ? -6.503 -10.280 -7.544 1.00 75.56 96 ILE A C 1
ATOM 738 O O . ILE A 1 96 ? -5.510 -10.105 -8.248 1.00 75.56 96 ILE A O 1
ATOM 742 N N . GLU A 1 97 ? -6.418 -10.541 -6.240 1.00 72.56 97 GLU A N 1
ATOM 743 C CA . GLU A 1 97 ? -5.138 -10.684 -5.544 1.00 72.56 97 GLU A CA 1
ATOM 744 C C . GLU A 1 97 ? -4.330 -11.846 -6.133 1.00 72.56 97 GLU A C 1
ATOM 746 O O . GLU A 1 97 ? -3.162 -11.688 -6.491 1.00 72.56 97 GLU A O 1
ATOM 751 N N . ARG A 1 98 ? -4.988 -12.993 -6.348 1.00 78.44 98 ARG A N 1
ATOM 752 C CA . ARG A 1 98 ? -4.367 -14.162 -6.988 1.00 78.44 98 ARG A CA 1
ATOM 753 C C . ARG A 1 98 ? -3.911 -13.864 -8.411 1.00 78.44 98 ARG A C 1
ATOM 755 O O . ARG A 1 98 ? -2.824 -14.287 -8.796 1.00 78.44 98 ARG A O 1
ATOM 762 N N . LEU A 1 99 ? -4.715 -13.127 -9.179 1.00 80.75 99 LEU A N 1
ATOM 763 C CA . LEU A 1 99 ? -4.363 -12.729 -10.539 1.00 80.75 99 LEU A CA 1
ATOM 764 C C . LEU A 1 99 ? -3.135 -11.809 -10.555 1.00 80.75 99 LEU A C 1
ATOM 766 O O . LEU A 1 99 ? -2.224 -12.032 -11.346 1.00 80.75 99 LEU A O 1
ATOM 770 N N . TRP A 1 100 ? -3.076 -10.811 -9.670 1.00 75.88 100 TRP A N 1
ATOM 771 C CA . TRP A 1 100 ? -1.931 -9.901 -9.563 1.00 75.88 100 TRP A CA 1
ATOM 772 C C . TRP A 1 100 ? -0.637 -10.638 -9.202 1.00 75.88 100 TRP A C 1
ATOM 774 O O . TRP A 1 100 ? 0.400 -10.427 -9.840 1.00 75.88 100 TRP A O 1
ATOM 784 N N . ILE A 1 101 ? -0.704 -11.543 -8.221 1.00 80.38 101 ILE A N 1
ATOM 785 C CA . ILE A 1 101 ? 0.432 -12.379 -7.819 1.00 80.38 101 ILE A CA 1
ATOM 786 C C . ILE A 1 101 ? 0.869 -13.269 -8.988 1.00 80.38 101 ILE A C 1
ATOM 788 O O . ILE A 1 101 ? 2.052 -13.294 -9.322 1.00 80.38 101 ILE A O 1
ATOM 792 N N . ALA A 1 102 ? -0.072 -13.939 -9.658 1.00 86.00 102 ALA A N 1
ATOM 793 C CA . ALA A 1 102 ? 0.225 -14.794 -10.804 1.00 86.00 102 ALA A CA 1
ATOM 794 C C . ALA A 1 102 ? 0.889 -14.012 -11.947 1.00 86.00 102 ALA A C 1
ATOM 796 O O . ALA A 1 102 ? 1.933 -14.428 -12.439 1.00 86.00 102 ALA A O 1
ATOM 797 N N . VAL A 1 103 ? 0.347 -12.849 -12.322 1.00 84.56 103 VAL A N 1
ATOM 798 C CA . VAL A 1 103 ? 0.926 -11.974 -13.357 1.00 84.56 103 VAL A CA 1
ATOM 799 C C . VAL A 1 103 ? 2.340 -11.538 -12.978 1.00 84.56 103 VAL A C 1
ATOM 801 O O . VAL A 1 103 ? 3.245 -11.600 -13.808 1.00 84.56 103 VAL A O 1
ATOM 804 N N . THR A 1 104 ? 2.554 -11.148 -11.720 1.00 81.38 104 THR A N 1
ATOM 805 C CA . THR A 1 104 ? 3.873 -10.728 -11.233 1.00 81.38 104 THR A CA 1
ATOM 806 C C . THR A 1 104 ? 4.881 -11.877 -11.298 1.00 81.38 104 THR A C 1
ATOM 808 O O . THR A 1 104 ? 5.998 -11.674 -11.775 1.00 81.38 104 THR A O 1
ATOM 811 N N . ILE A 1 105 ? 4.496 -13.087 -10.879 1.00 88.00 105 ILE A N 1
ATOM 812 C CA . ILE A 1 105 ? 5.350 -14.285 -10.928 1.00 88.00 105 ILE A CA 1
ATOM 813 C C . ILE A 1 105 ? 5.673 -14.664 -12.377 1.00 88.00 105 ILE A C 1
ATOM 815 O O . ILE A 1 105 ? 6.831 -14.933 -12.701 1.00 88.00 105 ILE A O 1
ATOM 819 N N . ILE A 1 106 ? 4.678 -14.646 -13.266 1.00 91.00 106 ILE A N 1
ATOM 820 C CA . ILE A 1 106 ? 4.862 -14.947 -14.690 1.00 91.00 106 ILE A CA 1
ATOM 821 C C . ILE A 1 106 ? 5.829 -13.939 -15.321 1.00 91.00 106 ILE A C 1
ATOM 823 O O . ILE A 1 106 ? 6.786 -14.333 -15.978 1.00 91.00 106 ILE A O 1
ATOM 827 N N . LEU A 1 107 ? 5.652 -12.641 -15.065 1.00 85.50 107 LEU A N 1
ATOM 828 C CA . LEU A 1 107 ? 6.538 -11.611 -15.609 1.00 85.50 107 LEU A CA 1
ATOM 829 C C . LEU A 1 107 ? 7.987 -11.772 -15.113 1.00 85.50 107 LEU A C 1
ATOM 831 O O . LEU A 1 107 ? 8.920 -11.686 -15.909 1.00 85.50 107 LEU A O 1
ATOM 835 N N . HIS A 1 108 ? 8.182 -12.049 -13.818 1.00 86.62 108 HIS A N 1
ATOM 836 C CA . HIS A 1 108 ? 9.517 -12.271 -13.250 1.00 86.62 108 HIS A CA 1
ATOM 837 C C . HIS A 1 108 ? 10.184 -13.534 -13.810 1.00 86.62 108 HIS A C 1
ATOM 839 O O . HIS A 1 108 ? 11.367 -13.507 -14.144 1.00 86.62 108 HIS A O 1
ATOM 845 N N . THR A 1 109 ? 9.443 -14.638 -13.930 1.00 90.25 109 THR A N 1
ATOM 846 C CA . THR A 1 109 ? 9.976 -15.898 -14.474 1.00 90.25 109 THR A CA 1
ATOM 847 C C . THR A 1 109 ? 10.339 -15.774 -15.952 1.00 90.25 109 THR A C 1
ATOM 849 O O . THR A 1 109 ? 11.410 -16.233 -16.343 1.00 90.25 109 THR A O 1
ATOM 852 N N . LEU A 1 110 ? 9.524 -15.081 -16.755 1.00 89.12 110 LEU A N 1
ATOM 853 C CA . LEU A 1 110 ? 9.840 -14.774 -18.153 1.00 89.12 110 LEU A CA 1
ATOM 854 C C . LEU A 1 110 ? 11.087 -13.892 -18.279 1.00 89.12 110 LEU A C 1
ATOM 856 O O . LEU A 1 110 ? 11.955 -14.183 -19.097 1.00 89.12 110 LEU A O 1
ATOM 860 N N . PHE A 1 111 ? 11.216 -12.855 -17.448 1.00 88.69 111 PHE A N 1
ATOM 861 C CA . PHE A 1 111 ? 12.404 -11.999 -17.441 1.00 88.69 111 PHE A CA 1
ATOM 862 C C . PHE A 1 111 ? 13.682 -12.795 -17.137 1.00 88.69 111 PHE A C 1
ATOM 864 O O . PHE A 1 111 ? 14.678 -12.666 -17.846 1.00 88.69 111 PHE A O 1
ATOM 871 N N . LEU A 1 112 ? 13.644 -13.667 -16.124 1.00 87.31 112 LEU A N 1
ATOM 872 C CA . LEU A 1 112 ? 14.775 -14.531 -15.774 1.00 87.31 112 LEU A CA 1
ATOM 873 C C . LEU A 1 112 ? 15.086 -15.582 -16.850 1.00 87.31 112 LEU A C 1
ATOM 875 O O . LEU A 1 112 ? 16.246 -15.964 -16.999 1.00 87.31 112 LEU A O 1
ATOM 879 N N . ALA A 1 113 ? 14.076 -16.053 -17.585 1.00 85.88 113 ALA A N 1
ATOM 880 C CA . ALA A 1 113 ? 14.264 -16.977 -18.699 1.00 85.88 113 ALA A CA 1
ATOM 881 C C . ALA A 1 113 ? 14.938 -16.292 -19.900 1.00 85.88 113 ALA A C 1
ATOM 883 O O . ALA A 1 113 ? 15.862 -16.858 -20.475 1.00 85.88 113 ALA A O 1
ATOM 884 N N . ILE A 1 114 ? 14.523 -15.065 -20.236 1.00 87.00 114 ILE A N 1
ATOM 885 C CA . ILE A 1 114 ? 15.087 -14.284 -21.348 1.00 87.00 114 ILE A CA 1
ATOM 886 C C . ILE A 1 114 ? 16.511 -13.815 -21.030 1.00 87.00 114 ILE A C 1
ATOM 888 O O . ILE A 1 114 ? 17.369 -13.882 -21.895 1.00 87.00 114 ILE A O 1
ATOM 892 N N . ALA A 1 115 ? 16.797 -13.394 -19.794 1.00 75.44 115 ALA A N 1
ATOM 893 C CA . ALA A 1 115 ? 18.129 -12.916 -19.404 1.00 75.44 115 ALA A CA 1
ATOM 894 C C . ALA A 1 115 ? 19.216 -14.014 -19.358 1.00 75.44 115 ALA A C 1
ATOM 896 O O . ALA A 1 115 ? 20.391 -13.701 -19.173 1.00 75.44 115 ALA A O 1
ATOM 897 N N . ARG A 1 116 ? 18.834 -15.295 -19.466 1.00 64.06 116 ARG A N 1
ATOM 898 C CA . ARG A 1 116 ? 19.761 -16.434 -19.572 1.00 64.06 116 ARG A CA 1
ATOM 899 C C . ARG A 1 116 ? 20.085 -16.840 -21.017 1.00 64.06 116 ARG A C 1
ATOM 901 O O . ARG A 1 116 ? 20.921 -17.727 -21.185 1.00 64.06 116 ARG A O 1
ATOM 908 N N . VAL A 1 117 ? 19.428 -16.233 -22.007 1.00 55.62 117 VAL A N 1
ATOM 909 C CA . VAL A 1 117 ? 19.713 -16.372 -23.447 1.00 55.62 117 VAL A CA 1
ATOM 910 C C . VAL A 1 117 ? 20.628 -15.235 -23.878 1.00 55.62 117 VAL A C 1
ATOM 912 O O . VAL A 1 117 ? 21.598 -15.531 -24.604 1.00 55.62 117 VAL A O 1
#

Foldseek 3Di:
DVLVVVVAPCCLCPPDPVSVVLLVCVVVDQKDKDFQPVQDPLPCQLCSQHNQNQWDADPVSDIDGHSRDNVPCSSCVSDPRSRMFIDGPNDTDPVVVVVVVVVVVVVVVVVVVVVVD